Protein AF-A0A352NP08-F1 (afdb_monomer)

Secondary structure (DSSP, 8-state):
-HHHHHHHHHHHHHHHHHHHHHHHHTT-HHHHHHHHHHHHHHHHHHHHHHTT--PPPGGGGT--

Solvent-accessible surface area (backbone atoms only — not comparable to full-atom values): 3765 Å² total; per-residue (Å²): 107,72,69,55,52,53,53,50,53,50,52,56,50,51,50,45,68,62,48,47,60,57,30,60,75,67,68,35,60,68,58,45,52,50,50,51,52,53,50,51,52,52,47,66,59,48,48,38,64,60,68,71,44,90,64,91,52,74,60,62,71,69,78,102

Radius of gyration: 15.48 Å; Cα contacts (8 Å, |Δi|>4): 21; chains: 1; bounding box: 23×32×43 Å

pLDDT: mean 87.97, std 9.21, range [60.41, 96.5]

Sequence (64 aa):
MTGYVILLVLAFLGMIALEVPGLVKKKAWRELAAFSFFLLLGFALALPQVLDLEAPNPSDAIEA

Structure (mmCIF, N/CA/C/O backbone):
data_AF-A0A352NP08-F1
#
_entry.id   AF-A0A352NP08-F1
#
loop_
_atom_site.group_PDB
_atom_site.id
_atom_site.type_symbol
_atom_site.label_atom_id
_atom_site.label_alt_id
_atom_site.label_comp_id
_atom_site.label_asym_id
_atom_site.label_entity_id
_atom_site.label_seq_id
_atom_site.pdbx_PDB_ins_code
_atom_site.Cartn_x
_atom_site.Cartn_y
_atom_site.Cartn_z
_atom_site.occupancy
_atom_site.B_iso_or_equiv
_atom_site.auth_seq_id
_atom_site.auth_comp_id
_atom_site.auth_asym_id
_atom_site.auth_atom_id
_atom_site.pdbx_PDB_model_num
ATOM 1 N N . MET A 1 1 ? 8.395 7.133 -18.262 1.00 60.41 1 MET A N 1
ATOM 2 C CA . MET A 1 1 ? 8.371 5.876 -17.483 1.00 60.41 1 MET A CA 1
ATOM 3 C C . MET A 1 1 ? 8.241 6.161 -15.984 1.00 60.41 1 MET A C 1
ATOM 5 O O . MET A 1 1 ? 7.198 5.866 -15.425 1.00 60.41 1 MET A O 1
ATOM 9 N N . THR A 1 2 ? 9.184 6.867 -15.344 1.00 70.06 2 THR A N 1
ATOM 10 C CA . THR A 1 2 ? 9.150 7.145 -13.885 1.00 70.06 2 THR A CA 1
ATOM 11 C C . THR A 1 2 ? 7.930 7.939 -13.396 1.00 70.06 2 THR A C 1
ATOM 13 O O . THR A 1 2 ? 7.455 7.714 -12.286 1.00 70.06 2 THR A O 1
ATOM 16 N N . GLY A 1 3 ? 7.375 8.837 -14.219 1.00 82.44 3 GLY A N 1
ATOM 17 C CA . GLY A 1 3 ? 6.200 9.638 -13.842 1.00 82.44 3 GLY A CA 1
ATOM 18 C C . GLY A 1 3 ? 4.953 8.803 -13.521 1.00 82.44 3 GLY A C 1
ATOM 19 O O . GLY A 1 3 ? 4.203 9.146 -12.613 1.00 82.44 3 GLY A O 1
ATOM 20 N N . TYR A 1 4 ? 4.765 7.670 -14.200 1.00 87.19 4 TYR A N 1
ATOM 21 C CA . TYR A 1 4 ? 3.612 6.792 -13.980 1.00 87.19 4 TYR A CA 1
ATOM 22 C C . TYR A 1 4 ? 3.704 6.031 -12.654 1.00 87.19 4 TYR A C 1
ATOM 24 O O . TYR A 1 4 ? 2.688 5.824 -11.998 1.00 87.19 4 TYR A O 1
ATOM 32 N N . VAL A 1 5 ? 4.918 5.696 -12.205 1.00 89.69 5 VAL A N 1
ATOM 33 C CA . VAL A 1 5 ? 5.151 5.070 -10.892 1.00 89.69 5 VAL A CA 1
ATOM 34 C C . VAL A 1 5 ? 4.742 6.019 -9.764 1.00 89.69 5 VAL A C 1
ATOM 36 O O . VAL A 1 5 ? 4.133 5.592 -8.788 1.00 89.69 5 VAL A O 1
ATOM 39 N N . ILE A 1 6 ? 5.017 7.319 -9.909 1.00 91.75 6 ILE A N 1
ATOM 40 C CA . ILE A 1 6 ? 4.620 8.333 -8.920 1.00 91.75 6 ILE A CA 1
ATOM 41 C C . ILE A 1 6 ? 3.093 8.411 -8.825 1.00 91.75 6 ILE A C 1
ATOM 43 O O . ILE A 1 6 ? 2.547 8.413 -7.723 1.00 91.75 6 ILE A O 1
ATOM 47 N N . LEU A 1 7 ? 2.402 8.428 -9.969 1.00 93.12 7 LEU A N 1
ATOM 48 C CA . LEU A 1 7 ? 0.937 8.425 -10.014 1.00 93.12 7 LEU A CA 1
ATOM 49 C C . LEU A 1 7 ? 0.349 7.148 -9.406 1.00 93.12 7 LEU A C 1
ATOM 51 O O . LEU A 1 7 ? -0.622 7.228 -8.657 1.00 93.12 7 LEU A O 1
ATOM 55 N N . LEU A 1 8 ? 0.966 5.994 -9.676 1.00 93.19 8 LEU A N 1
ATOM 56 C CA . LEU A 1 8 ? 0.581 4.719 -9.081 1.00 93.19 8 LEU A CA 1
ATOM 57 C C . LEU A 1 8 ? 0.676 4.800 -7.553 1.00 93.19 8 LEU A C 1
ATOM 59 O O . LEU A 1 8 ? -0.317 4.616 -6.861 1.00 93.19 8 LEU A O 1
ATOM 63 N N . VAL A 1 9 ? 1.838 5.167 -7.012 1.00 93.50 9 VAL A N 1
ATOM 64 C CA . VAL A 1 9 ? 2.036 5.268 -5.557 1.00 93.50 9 VAL A CA 1
ATOM 65 C C . VAL A 1 9 ? 1.074 6.279 -4.925 1.00 93.50 9 VAL A C 1
ATOM 67 O O . VAL A 1 9 ? 0.498 5.991 -3.877 1.00 93.50 9 VAL A O 1
ATOM 70 N N . LEU A 1 10 ? 0.837 7.426 -5.570 1.00 95.62 10 LEU A N 1
ATOM 71 C CA . LEU A 1 10 ? -0.133 8.421 -5.101 1.00 95.62 10 LEU A CA 1
ATOM 72 C C . LEU A 1 10 ? -1.563 7.873 -5.055 1.00 95.62 10 LEU A C 1
ATOM 74 O O . LEU A 1 10 ? -2.273 8.131 -4.084 1.00 95.62 10 LEU A O 1
ATOM 78 N N . ALA A 1 11 ? -1.985 7.098 -6.055 1.00 95.19 11 ALA A N 1
ATOM 79 C CA . ALA A 1 11 ? -3.311 6.487 -6.073 1.00 95.19 11 ALA A CA 1
ATOM 80 C C . ALA A 1 11 ? -3.495 5.503 -4.905 1.00 95.19 11 ALA A C 1
ATOM 82 O O . ALA A 1 11 ? -4.482 5.589 -4.172 1.00 95.19 11 ALA A O 1
ATOM 83 N N . PHE A 1 12 ? -2.519 4.618 -4.679 1.00 94.69 12 PHE A N 1
ATOM 84 C CA . PHE A 1 12 ? -2.559 3.650 -3.578 1.00 94.69 12 PHE A CA 1
ATOM 85 C C . PHE A 1 12 ? -2.483 4.333 -2.203 1.00 94.69 12 PHE A C 1
ATOM 87 O O . PHE A 1 12 ? -3.229 3.967 -1.294 1.00 94.69 12 PHE A O 1
ATOM 94 N N . LEU A 1 13 ? -1.657 5.375 -2.053 1.00 95.81 13 LEU A N 1
ATOM 95 C CA . LEU A 1 13 ? -1.630 6.207 -0.844 1.00 95.81 13 LEU A CA 1
ATOM 96 C C . LEU A 1 13 ? -2.973 6.900 -0.594 1.00 95.81 13 LEU A C 1
ATOM 98 O O . LEU A 1 13 ? -3.425 6.949 0.548 1.00 95.81 13 LEU A O 1
ATOM 102 N N . GLY A 1 14 ? -3.627 7.397 -1.645 1.00 96.50 14 GLY A N 1
ATOM 103 C CA . GLY A 1 14 ? -4.964 7.981 -1.562 1.00 96.50 14 GLY A CA 1
ATOM 104 C C . GLY A 1 14 ? -6.001 6.981 -1.050 1.00 96.50 14 GLY A C 1
ATOM 105 O O . GLY A 1 14 ? -6.754 7.300 -0.132 1.00 96.50 14 GLY A O 1
ATOM 106 N N . MET A 1 15 ? -5.994 5.748 -1.568 1.00 95.25 15 MET A N 1
ATOM 107 C CA . MET A 1 15 ? -6.871 4.680 -1.071 1.00 95.25 15 MET A CA 1
ATOM 108 C C . MET A 1 15 ? -6.615 4.382 0.410 1.00 95.25 15 MET A C 1
ATOM 110 O O . MET A 1 15 ? -7.559 4.339 1.195 1.00 95.25 15 MET A O 1
ATOM 114 N N . ILE A 1 16 ? -5.346 4.239 0.812 1.00 95.31 16 ILE A N 1
ATOM 115 C CA . ILE A 1 16 ? -4.962 4.017 2.215 1.00 95.31 16 ILE A CA 1
ATOM 116 C C . ILE A 1 16 ? -5.483 5.154 3.099 1.00 95.31 16 ILE A C 1
ATOM 118 O O . ILE A 1 16 ? -6.091 4.899 4.136 1.00 95.31 16 ILE A O 1
ATOM 122 N N . ALA A 1 17 ? -5.271 6.406 2.693 1.00 95.75 17 ALA A N 1
ATOM 123 C CA . ALA A 1 17 ? -5.664 7.578 3.467 1.00 95.75 17 ALA A CA 1
ATOM 124 C C . ALA A 1 17 ? -7.186 7.707 3.643 1.00 95.75 17 ALA A C 1
ATOM 126 O O . ALA A 1 17 ? -7.628 8.250 4.652 1.00 95.75 17 ALA A O 1
ATOM 127 N N . LEU A 1 18 ? -7.984 7.212 2.694 1.00 94.56 18 LEU A N 1
ATOM 128 C CA . LEU A 1 18 ? -9.445 7.233 2.779 1.00 94.56 18 LEU A CA 1
ATOM 129 C C . LEU A 1 18 ? -9.998 6.051 3.589 1.00 94.56 18 LEU A C 1
ATOM 131 O O . LEU A 1 18 ? -10.832 6.247 4.473 1.00 94.56 18 LEU A O 1
ATOM 135 N N . GLU A 1 19 ? -9.514 4.839 3.326 1.00 92.94 19 GLU A N 1
ATOM 136 C CA . GLU A 1 19 ? -10.068 3.602 3.891 1.00 92.94 19 GLU A CA 1
ATOM 137 C C . GLU A 1 19 ? -9.512 3.299 5.293 1.00 92.94 19 GLU A C 1
ATOM 139 O O . GLU A 1 19 ? -10.268 3.132 6.260 1.00 92.94 19 GLU A O 1
ATOM 144 N N . VAL A 1 20 ? -8.183 3.294 5.459 1.00 93.12 20 VAL A N 1
ATOM 145 C CA . VAL A 1 20 ? -7.523 2.871 6.707 1.00 93.12 20 VAL A CA 1
ATOM 146 C C . VAL A 1 20 ? -8.001 3.624 7.952 1.00 93.12 20 VAL A C 1
ATOM 148 O O . VAL A 1 20 ? -8.288 2.953 8.947 1.00 93.12 20 VAL A O 1
ATOM 151 N N . PRO A 1 21 ? -8.156 4.965 7.979 1.00 90.81 21 PRO A N 1
ATOM 152 C CA . PRO A 1 21 ? -8.618 5.626 9.197 1.00 90.81 21 PRO A CA 1
ATOM 153 C C . PRO A 1 21 ? -10.052 5.234 9.570 1.00 90.81 21 PRO A C 1
ATOM 155 O O . PRO A 1 21 ? -10.364 5.165 10.758 1.00 90.81 21 PRO A O 1
ATOM 158 N N . GLY A 1 22 ? -10.922 4.953 8.596 1.00 93.06 22 GLY A N 1
ATOM 159 C CA . GLY A 1 22 ? -12.279 4.469 8.856 1.00 93.06 22 GLY A CA 1
ATOM 160 C C . GLY A 1 22 ? -12.275 3.076 9.487 1.00 93.06 22 GLY A C 1
ATOM 161 O O . GLY A 1 22 ? -12.953 2.839 10.489 1.00 93.06 22 GLY A O 1
ATOM 162 N N . LEU A 1 23 ? -11.452 2.183 8.940 1.00 90.94 23 LEU A N 1
ATOM 163 C CA . LEU A 1 23 ? -11.273 0.806 9.400 1.00 90.94 23 LEU A CA 1
ATOM 164 C C . LEU A 1 23 ? -10.651 0.729 10.802 1.00 90.94 23 LEU A C 1
ATOM 166 O O . LEU A 1 23 ? -11.164 0.034 11.684 1.00 90.94 23 LEU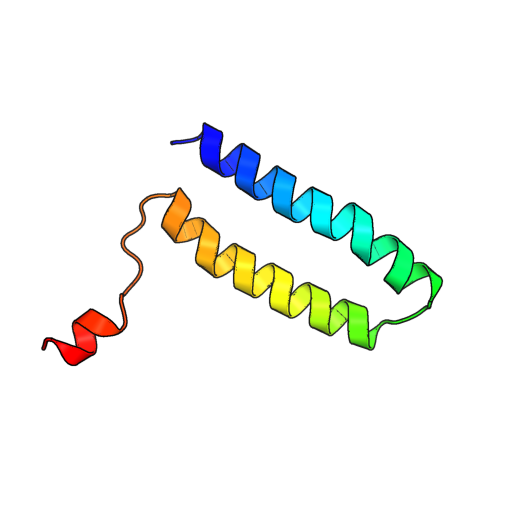 A O 1
ATOM 170 N N . VAL A 1 24 ? -9.599 1.510 11.052 1.00 92.69 24 VAL A N 1
ATOM 171 C CA . VAL A 1 24 ? -8.925 1.571 12.357 1.00 92.69 24 VAL A CA 1
ATOM 172 C C . VAL A 1 24 ? -9.854 2.143 13.429 1.00 92.69 24 VAL A C 1
ATOM 174 O O . VAL A 1 24 ? -9.962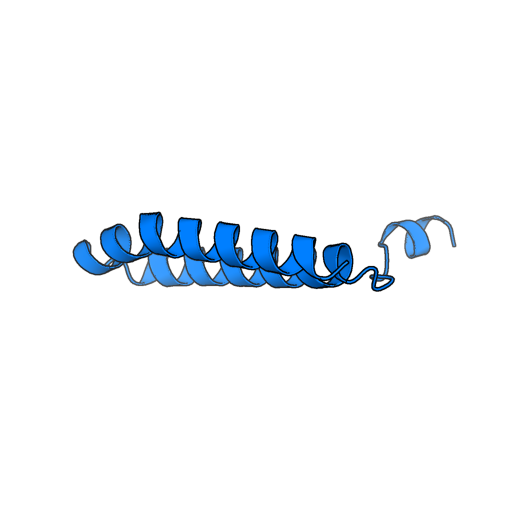 1.565 14.513 1.00 92.69 24 VAL A O 1
ATOM 177 N N . LYS A 1 25 ? -10.596 3.222 13.132 1.00 92.81 25 LYS A N 1
ATOM 178 C CA . LYS A 1 25 ? -11.569 3.809 14.076 1.00 92.81 25 LYS A CA 1
ATOM 179 C C . LYS A 1 25 ? -12.665 2.822 14.479 1.00 92.81 25 LYS A C 1
ATOM 181 O O . LYS A 1 25 ? -13.097 2.832 15.627 1.00 92.81 25 LYS A O 1
ATOM 186 N N . LYS A 1 26 ? -13.092 1.957 13.557 1.00 92.56 26 LYS A N 1
ATOM 187 C CA . LYS A 1 26 ? -14.108 0.924 13.804 1.00 92.56 26 LYS A CA 1
ATOM 188 C C . LYS A 1 26 ? -13.550 -0.352 14.451 1.00 92.56 26 LYS A C 1
ATOM 190 O O . LYS A 1 26 ? -14.328 -1.258 14.727 1.00 92.56 26 LYS A O 1
ATOM 195 N N . LYS A 1 27 ? -12.231 -0.445 14.698 1.00 89.50 27 LYS A N 1
ATOM 196 C CA . LYS A 1 27 ? -11.533 -1.687 15.105 1.00 89.50 27 LYS A CA 1
ATOM 197 C C . LYS A 1 27 ? -11.841 -2.867 14.165 1.00 89.50 27 LYS A C 1
ATOM 199 O O . LYS A 1 27 ? -11.886 -4.023 14.582 1.00 89.50 27 LYS A O 1
ATOM 204 N N . ALA A 1 28 ? -12.042 -2.557 12.890 1.00 93.19 28 ALA A N 1
ATOM 205 C CA . ALA A 1 28 ? -12.420 -3.473 11.826 1.00 93.19 28 ALA A CA 1
ATOM 206 C C . ALA A 1 28 ? -11.173 -4.190 11.269 1.00 93.19 28 ALA A C 1
ATOM 208 O O . ALA A 1 28 ? -10.754 -3.979 10.134 1.00 93.19 28 ALA A O 1
ATOM 209 N N . TRP A 1 29 ? -10.501 -4.987 12.110 1.00 91.06 29 TRP A N 1
ATOM 210 C CA . TRP A 1 29 ? -9.210 -5.611 11.775 1.00 91.06 29 TRP A CA 1
ATOM 211 C C . TRP A 1 29 ? -9.318 -6.664 10.670 1.00 91.06 29 TRP A C 1
ATOM 213 O O . TRP A 1 29 ? -8.388 -6.830 9.883 1.00 91.06 29 TRP A O 1
ATOM 223 N N . ARG A 1 30 ? -10.458 -7.364 10.593 1.00 93.56 30 ARG A N 1
ATOM 224 C CA . ARG A 1 30 ? -10.731 -8.335 9.525 1.00 93.56 30 ARG A CA 1
ATOM 225 C C . ARG A 1 30 ? -10.896 -7.638 8.184 1.00 93.56 30 ARG A C 1
ATOM 227 O O . ARG A 1 30 ? -10.314 -8.081 7.199 1.00 93.56 30 ARG A O 1
ATOM 234 N N . GLU A 1 31 ? -11.655 -6.550 8.148 1.00 93.94 31 GLU A N 1
ATOM 235 C CA . GLU A 1 31 ? -11.817 -5.760 6.934 1.00 93.94 31 GLU A CA 1
ATOM 236 C C . GLU A 1 31 ? -10.505 -5.071 6.545 1.00 93.94 31 GLU A C 1
ATOM 238 O O . GLU A 1 31 ? -10.181 -5.014 5.364 1.00 93.94 31 GLU A O 1
ATOM 243 N N . LEU A 1 32 ? -9.696 -4.639 7.520 1.00 92.75 32 LEU A N 1
ATOM 244 C CA . LEU A 1 32 ? -8.384 -4.047 7.253 1.00 92.75 32 LEU A CA 1
ATOM 245 C C . LEU A 1 32 ? -7.438 -5.068 6.614 1.00 92.75 32 LEU A C 1
ATOM 247 O O . LEU A 1 32 ? -6.719 -4.733 5.674 1.00 92.75 32 LEU A O 1
ATOM 251 N N . ALA A 1 33 ? -7.457 -6.316 7.090 1.00 94.25 33 ALA A N 1
ATOM 252 C CA . ALA A 1 33 ? -6.680 -7.402 6.505 1.00 94.25 33 ALA A CA 1
ATOM 253 C C . ALA A 1 33 ? -7.125 -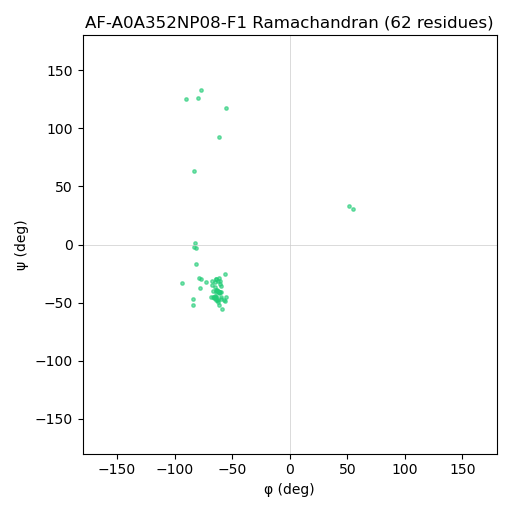7.713 5.067 1.00 94.25 33 ALA A C 1
ATOM 255 O O . ALA A 1 33 ? -6.279 -7.821 4.183 1.00 94.25 33 ALA A O 1
ATOM 256 N N . ALA A 1 34 ? -8.437 -7.795 4.815 1.00 95.75 34 ALA A N 1
ATOM 257 C CA . ALA A 1 34 ? -8.970 -8.004 3.469 1.00 95.75 34 ALA A CA 1
ATOM 258 C C . ALA A 1 34 ? -8.602 -6.847 2.527 1.00 95.75 34 ALA A C 1
ATOM 260 O O . ALA A 1 34 ? -8.079 -7.086 1.441 1.00 95.75 34 ALA A O 1
ATOM 261 N N . PHE A 1 35 ? -8.798 -5.599 2.964 1.00 94.56 35 PHE A N 1
ATOM 262 C CA . PHE A 1 35 ? -8.401 -4.408 2.213 1.00 94.56 35 PHE A CA 1
ATOM 263 C C . PHE A 1 35 ? -6.909 -4.435 1.886 1.00 94.56 35 PHE A C 1
ATOM 265 O O . PHE A 1 35 ? -6.536 -4.276 0.731 1.00 94.56 35 PHE A O 1
ATOM 272 N N . SER A 1 36 ? -6.058 -4.709 2.877 1.00 94.31 36 SER A N 1
ATOM 273 C CA . SER A 1 36 ? -4.603 -4.755 2.696 1.00 94.31 36 SER A CA 1
ATOM 274 C C . SER A 1 36 ? -4.184 -5.856 1.723 1.00 94.31 36 SER A C 1
ATOM 276 O O . SER A 1 36 ? -3.307 -5.633 0.894 1.00 94.31 36 SER A O 1
ATOM 278 N N . PHE A 1 37 ? -4.829 -7.024 1.784 1.00 96.44 37 PHE A N 1
ATOM 279 C CA . PHE A 1 37 ? -4.593 -8.117 0.845 1.00 96.44 37 PHE A CA 1
ATOM 280 C C . PHE A 1 37 ? -4.928 -7.705 -0.592 1.00 96.44 37 PHE A C 1
ATOM 282 O O . PHE A 1 37 ? -4.075 -7.818 -1.469 1.00 96.44 37 PHE A O 1
ATOM 289 N N . PHE A 1 38 ? -6.129 -7.169 -0.835 1.00 95.81 38 PHE A N 1
ATOM 290 C CA . PHE A 1 38 ? -6.525 -6.716 -2.172 1.00 95.81 38 PHE A CA 1
ATOM 291 C C . PHE A 1 38 ? -5.686 -5.535 -2.665 1.00 95.81 38 PHE A C 1
ATOM 293 O O . PHE A 1 38 ? -5.350 -5.476 -3.845 1.00 95.81 38 PHE A O 1
ATOM 300 N N . LEU A 1 39 ? -5.303 -4.625 -1.769 1.00 95.38 39 LEU A N 1
ATOM 301 C CA . LEU A 1 39 ? -4.447 -3.487 -2.081 1.00 95.38 39 LEU A CA 1
ATOM 302 C C . LEU A 1 39 ? -3.055 -3.952 -2.527 1.00 95.38 39 LEU A C 1
ATOM 304 O O . LEU A 1 39 ? -2.561 -3.516 -3.563 1.00 95.38 39 LEU A O 1
ATOM 308 N N . LEU A 1 40 ? -2.436 -4.873 -1.784 1.00 95.62 40 LEU A N 1
ATOM 309 C CA . LEU A 1 40 ? -1.148 -5.459 -2.162 1.00 95.62 40 LEU A CA 1
ATOM 310 C C . LEU A 1 40 ? -1.241 -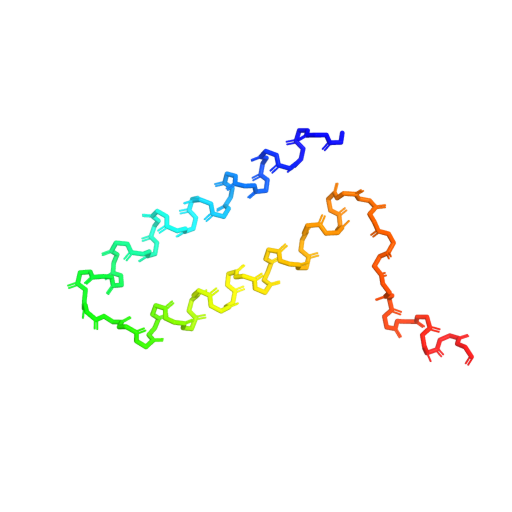6.230 -3.476 1.00 95.62 40 LEU A C 1
ATOM 312 O O . LEU A 1 40 ? -0.344 -6.120 -4.306 1.00 95.62 40 LEU A O 1
ATOM 316 N N . LEU A 1 41 ? -2.328 -6.972 -3.684 1.00 95.56 41 LEU A N 1
ATOM 317 C CA . LEU A 1 41 ? -2.544 -7.748 -4.900 1.00 95.56 41 LEU A CA 1
ATOM 318 C C . LEU A 1 41 ? -2.693 -6.826 -6.119 1.00 95.56 41 LEU A C 1
ATOM 320 O O . LEU A 1 41 ? -2.018 -7.022 -7.125 1.00 95.56 41 LEU A O 1
ATOM 324 N N . GLY A 1 42 ? -3.490 -5.761 -6.006 1.00 93.88 42 GLY A N 1
ATOM 325 C CA . GLY A 1 42 ? -3.610 -4.743 -7.049 1.00 93.88 42 GLY A CA 1
ATOM 326 C C . GLY A 1 42 ? -2.284 -4.034 -7.337 1.00 93.88 42 GLY A C 1
ATOM 327 O O . GLY A 1 42 ? -1.941 -3.824 -8.497 1.00 93.88 42 GLY A O 1
ATOM 328 N N . PHE A 1 43 ? -1.504 -3.713 -6.301 1.00 93.44 43 PHE A N 1
ATOM 329 C CA . PHE A 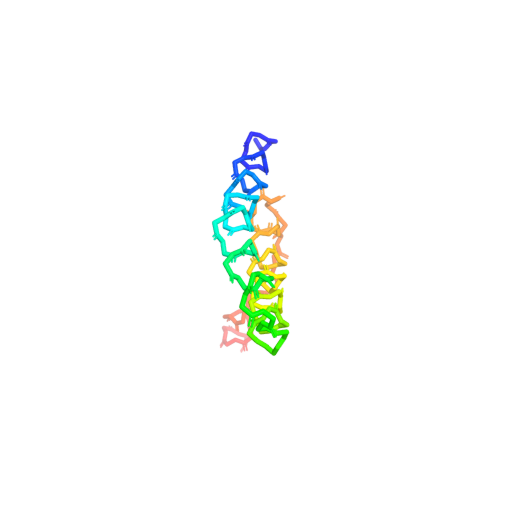1 43 ? -0.19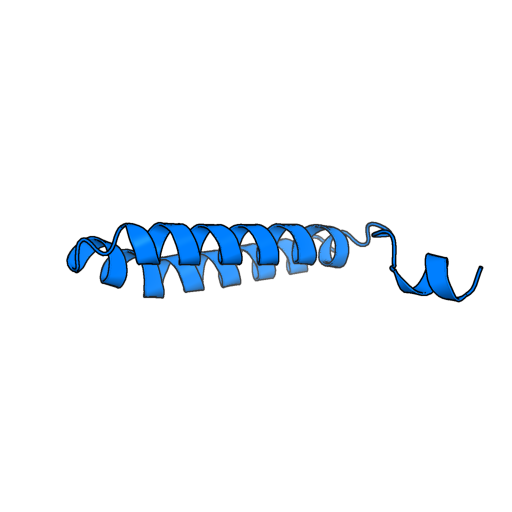4 -3.085 -6.467 1.00 93.44 43 PHE A CA 1
ATOM 330 C C . PHE A 1 43 ? 0.802 -4.020 -7.161 1.00 93.44 43 PHE A C 1
ATOM 332 O O . PHE A 1 43 ? 1.477 -3.609 -8.100 1.00 93.44 43 PHE A O 1
ATOM 339 N N . ALA A 1 44 ? 0.853 -5.289 -6.751 1.00 91.75 44 ALA A N 1
ATOM 340 C CA . ALA A 1 44 ? 1.715 -6.303 -7.347 1.00 91.75 44 ALA A CA 1
ATOM 341 C C . ALA A 1 44 ? 1.382 -6.574 -8.822 1.00 91.75 44 ALA A C 1
ATOM 343 O O . ALA A 1 44 ? 2.288 -6.867 -9.594 1.00 91.75 44 ALA A O 1
ATOM 344 N N . LEU A 1 45 ? 0.113 -6.446 -9.225 1.00 90.06 45 LEU A N 1
ATOM 345 C CA . LEU A 1 45 ? -0.297 -6.550 -10.628 1.00 90.06 45 LEU A CA 1
ATOM 346 C C . LEU A 1 45 ? -0.000 -5.276 -11.427 1.00 90.06 45 LEU A C 1
ATOM 348 O O . LEU A 1 45 ? 0.388 -5.356 -12.589 1.00 90.06 45 LEU A O 1
ATOM 352 N N . ALA A 1 46 ? -0.171 -4.099 -10.825 1.00 90.50 46 ALA A N 1
ATOM 353 C CA . ALA A 1 46 ? 0.036 -2.826 -11.509 1.00 90.50 46 ALA A CA 1
ATOM 354 C C . ALA A 1 46 ?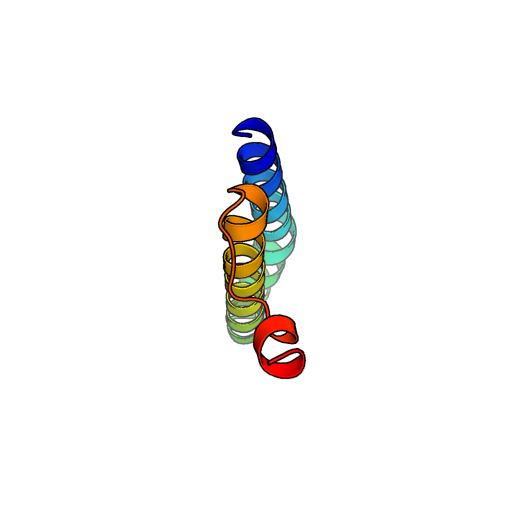 1.520 -2.457 -11.662 1.00 90.50 46 ALA A C 1
ATOM 356 O O . ALA A 1 46 ? 1.892 -1.782 -12.619 1.00 90.50 46 ALA A O 1
ATOM 357 N N . LEU A 1 47 ? 2.382 -2.894 -10.740 1.00 88.75 47 LEU A N 1
ATOM 358 C CA . LEU A 1 47 ? 3.803 -2.550 -10.752 1.00 88.75 47 LEU A CA 1
ATOM 359 C C . LEU A 1 47 ? 4.534 -3.058 -12.017 1.00 88.75 47 LEU A C 1
ATOM 361 O O . LEU A 1 47 ? 5.179 -2.234 -12.662 1.00 88.75 47 LEU A O 1
ATOM 365 N N . PRO A 1 48 ? 4.408 -4.335 -12.440 1.00 88.31 48 PRO A N 1
ATOM 366 C CA . PRO A 1 48 ? 5.014 -4.828 -13.680 1.00 88.31 48 PRO A CA 1
ATOM 367 C C . PRO A 1 48 ? 4.498 -4.091 -14.917 1.00 88.31 48 PRO A C 1
ATOM 369 O O . PRO A 1 48 ? 5.289 -3.714 -15.771 1.00 88.31 48 PRO A O 1
ATOM 372 N N . GLN A 1 49 ? 3.191 -3.808 -14.957 1.00 85.19 49 GLN A N 1
ATOM 373 C CA . GLN A 1 49 ? 2.533 -3.101 -16.061 1.00 85.19 49 GLN A CA 1
ATOM 374 C C . GLN A 1 49 ? 3.098 -1.683 -16.245 1.00 85.19 49 GLN A C 1
ATOM 376 O O . GLN A 1 49 ? 3.322 -1.232 -17.361 1.00 85.19 49 GLN A O 1
ATOM 381 N N . VAL A 1 50 ? 3.350 -0.965 -15.145 1.00 87.88 50 VAL A N 1
ATOM 382 C CA . VAL A 1 50 ? 3.895 0.405 -15.181 1.00 87.88 50 VAL A CA 1
ATOM 383 C C . VAL A 1 50 ? 5.404 0.423 -15.437 1.00 87.88 50 VAL A C 1
ATOM 385 O O . VAL A 1 50 ? 5.927 1.395 -15.989 1.00 87.88 50 VAL A O 1
ATOM 388 N N . LEU A 1 51 ? 6.108 -0.630 -15.021 1.00 85.75 51 LEU A N 1
ATOM 389 C CA . LEU A 1 51 ? 7.540 -0.801 -15.260 1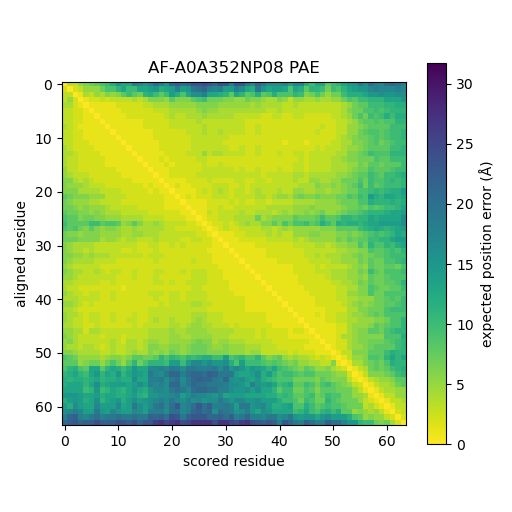.00 85.75 51 LEU A CA 1
ATOM 390 C C . LEU A 1 51 ? 7.856 -1.367 -16.651 1.00 85.75 51 LEU A C 1
ATOM 392 O O . LEU A 1 51 ? 9.035 -1.542 -16.948 1.00 85.75 51 LEU A O 1
ATOM 396 N N . ASP A 1 52 ? 6.836 -1.617 -17.479 1.00 79.62 52 ASP A N 1
ATOM 397 C CA . ASP A 1 52 ? 6.970 -2.250 -18.798 1.00 79.62 52 ASP A CA 1
ATOM 398 C C . ASP A 1 52 ? 7.697 -3.606 -18.711 1.00 79.62 52 ASP A C 1
ATOM 400 O O . ASP A 1 52 ? 8.431 -4.020 -19.604 1.00 79.62 52 ASP A O 1
ATOM 404 N N . LEU A 1 53 ? 7.532 -4.288 -17.572 1.00 79.81 53 LEU A N 1
ATOM 405 C CA . LEU A 1 53 ? 8.021 -5.644 -17.388 1.00 79.81 53 LEU A CA 1
ATOM 406 C C . LEU A 1 53 ? 7.029 -6.581 -18.062 1.00 79.81 53 LEU A C 1
ATOM 408 O O . LEU A 1 53 ? 5.838 -6.558 -17.743 1.00 79.81 53 LEU A O 1
ATOM 412 N N . GLU A 1 54 ? 7.543 -7.424 -18.953 1.00 69.25 54 GLU A N 1
ATOM 413 C CA . GLU A 1 54 ? 6.791 -8.489 -19.607 1.00 69.25 54 GLU A CA 1
ATOM 414 C C . GLU A 1 54 ? 6.289 -9.463 -18.531 1.00 69.25 54 GLU A C 1
ATOM 416 O O . GLU A 1 54 ? 6.999 -10.345 -18.042 1.00 69.25 54 GLU A O 1
ATOM 421 N N . ALA A 1 55 ? 5.072 -9.214 -18.055 1.00 69.69 55 ALA A N 1
ATOM 422 C CA . ALA A 1 55 ? 4.398 -10.084 -17.115 1.00 69.69 55 ALA A CA 1
ATOM 423 C C . ALA A 1 55 ? 3.876 -11.293 -17.899 1.00 69.69 55 ALA A C 1
ATOM 425 O O . ALA A 1 55 ? 3.258 -11.086 -18.945 1.00 69.69 55 ALA A O 1
ATOM 426 N N . PRO A 1 56 ? 4.090 -12.530 -17.412 1.00 71.19 56 PRO A N 1
ATOM 427 C CA . PRO A 1 56 ? 3.618 -13.723 -18.101 1.00 71.19 56 PRO A CA 1
ATOM 428 C C . PRO A 1 56 ? 2.111 -13.607 -18.321 1.00 71.19 56 PRO A C 1
ATOM 430 O O . PRO A 1 56 ? 1.343 -13.493 -17.358 1.00 71.19 56 PRO A O 1
ATOM 433 N N . ASN A 1 57 ? 1.699 -13.583 -19.586 1.00 73.62 57 ASN A N 1
ATOM 434 C CA . ASN A 1 57 ? 0.309 -13.408 -19.944 1.00 73.62 57 ASN A CA 1
ATOM 435 C C . ASN A 1 57 ? -0.341 -14.796 -20.030 1.00 73.62 57 ASN A C 1
ATOM 437 O O . ASN A 1 57 ? 0.144 -15.658 -20.759 1.00 73.62 57 ASN A O 1
ATOM 441 N N . PRO A 1 58 ? -1.445 -15.060 -19.312 1.00 73.31 58 PRO A N 1
ATOM 442 C CA . PRO A 1 58 ? -2.144 -16.338 -19.408 1.00 73.31 58 PRO A CA 1
ATOM 443 C C . PRO A 1 58 ? -2.574 -16.701 -20.833 1.00 73.31 58 PRO A C 1
ATOM 445 O O . PRO A 1 58 ? -2.729 -17.885 -21.123 1.00 73.31 58 PRO A O 1
ATOM 448 N N . SER A 1 59 ? -2.762 -15.715 -21.721 1.00 76.00 59 SER A N 1
ATOM 449 C CA . SER A 1 59 ? -3.042 -15.990 -23.132 1.00 76.00 59 SER A CA 1
ATOM 450 C C . SER A 1 59 ? -1.885 -16.693 -23.835 1.00 76.00 59 SER A C 1
ATOM 452 O O . SER A 1 59 ? -2.152 -17.512 -24.706 1.00 76.00 59 SER A O 1
ATOM 454 N N . ASP A 1 60 ? -0.637 -16.472 -23.412 1.00 77.62 60 ASP A N 1
ATOM 455 C CA . ASP A 1 60 ? 0.537 -17.152 -23.975 1.00 77.62 60 ASP A CA 1
ATOM 456 C C . ASP A 1 60 ? 0.450 -18.671 -23.764 1.00 77.62 60 ASP A C 1
ATOM 458 O O . ASP A 1 60 ? 0.949 -19.448 -24.569 1.00 77.62 60 ASP A O 1
ATOM 462 N N . ALA A 1 61 ? -0.222 -19.114 -22.695 1.00 76.25 61 ALA A N 1
ATOM 463 C CA . ALA A 1 61 ? -0.467 -20.530 -22.425 1.00 76.25 61 ALA A CA 1
ATOM 464 C C . ALA A 1 61 ? -1.659 -21.108 -23.211 1.00 76.25 61 ALA A C 1
ATOM 466 O O . ALA A 1 61 ? -1.798 -22.326 -23.283 1.00 76.25 61 ALA A O 1
ATOM 467 N N . ILE A 1 62 ? -2.538 -20.256 -23.752 1.00 80.12 62 ILE A N 1
ATOM 468 C CA . ILE A 1 62 ? -3.706 -20.655 -24.554 1.00 80.12 62 ILE A CA 1
ATOM 469 C C . ILE A 1 62 ? -3.371 -20.646 -26.052 1.00 80.12 62 ILE A C 1
ATOM 471 O O . ILE A 1 62 ? -3.907 -21.465 -26.792 1.00 80.12 62 ILE A O 1
ATOM 475 N N . GLU A 1 63 ? -2.500 -19.738 -26.499 1.00 76.69 63 GLU A N 1
ATOM 476 C CA . GLU A 1 63 ? -2.035 -19.649 -27.892 1.00 76.69 63 GLU A CA 1
ATOM 477 C C . GLU A 1 63 ? -0.900 -20.638 -28.240 1.00 76.69 63 GLU A C 1
ATOM 479 O O . GLU A 1 63 ? -0.486 -20.685 -29.400 1.00 76.69 63 GLU A O 1
ATOM 484 N N . ALA A 1 64 ? -0.413 -21.422 -27.267 1.00 60.84 64 ALA A N 1
ATOM 485 C CA . ALA A 1 64 ? 0.665 -22.411 -27.422 1.00 60.84 64 ALA A CA 1
ATOM 486 C C . ALA A 1 64 ? 0.22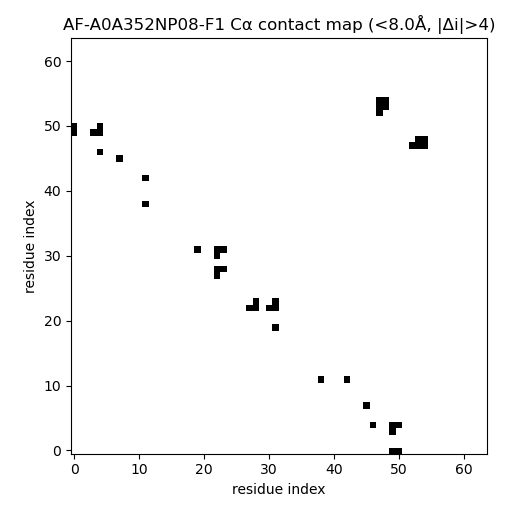1 -23.763 -28.011 1.00 60.84 64 ALA A C 1
ATOM 488 O O . ALA A 1 64 ? -0.892 -24.240 -27.687 1.00 60.84 64 ALA A O 1
#

Foldseek 3Di:
DVVVVVVLVVVLVVVCVPPVVVCVVVVVVVVVVVVVVVSVVVSVVVVCVSVVNPDDDVVVVVVD

Mean predicted aligned error: 6.0 Å